Protein AF-A0A4U9DCD1-F1 (afdb_monomer_lite)

pLDDT: mean 84.57, std 16.89, range [38.5, 97.38]

Secondary structure (DSSP, 8-state):
---HHHHTTS----TTTTS-HHHHHHHHHHHHHHHTTTS--S--PPPP---SSS---EEEEEEEE-SSSEEEEEE-TTS-EEE-TT-TTS-TTHHHHHHHHHHHHHHTT----TTS-SS---EEEEE--PPPPP----------

InterPro domains:
  IPR029063 S-adenosyl-L-methionine-dependent methyltransferase superfamily [G3DSA:3.40.50.150] (14-55)
  IPR029063 S-adenosyl-L-methionine-dependent methyltransferase superfamily [SSF53335] (3-107)

Structure (mmCIF, N/CA/C/O backbone):
data_AF-A0A4U9DCD1-F1
#
_entry.id   AF-A0A4U9DCD1-F1
#
loop_
_atom_site.group_PDB
_atom_site.id
_atom_site.type_symbol
_atom_site.label_atom_id
_atom_site.label_alt_id
_atom_site.label_comp_id
_atom_site.label_asym_id
_atom_site.label_entity_id
_atom_site.label_seq_id
_atom_site.pdbx_PDB_ins_code
_atom_site.Cartn_x
_atom_site.Cartn_y
_atom_site.Cartn_z
_atom_site.occupancy
_atom_site.B_iso_or_equiv
_atom_site.auth_seq_id
_atom_site.auth_comp_id
_atom_site.auth_asym_id
_atom_site.auth_atom_id
_atom_site.pdbx_PDB_model_num
ATOM 1 N N . MET A 1 1 ? -2.764 -11.064 6.453 1.00 88.44 1 MET A N 1
ATOM 2 C CA . MET A 1 1 ? -2.512 -10.930 4.990 1.00 88.44 1 MET A CA 1
ATOM 3 C C . MET A 1 1 ? -1.011 -11.015 4.690 1.00 88.44 1 MET A C 1
ATOM 5 O O . MET A 1 1 ? -0.236 -10.521 5.491 1.00 88.44 1 MET A O 1
ATOM 9 N N . HIS A 1 2 ? -0.595 -11.632 3.572 1.00 91.31 2 HIS A N 1
ATOM 10 C CA . HIS A 1 2 ? 0.819 -11.754 3.157 1.00 91.31 2 HIS A CA 1
ATOM 11 C C . HIS A 1 2 ? 1.203 -10.683 2.118 1.00 91.31 2 HIS A C 1
ATOM 13 O O . HIS A 1 2 ? 0.454 -10.461 1.163 1.00 91.31 2 HIS A O 1
ATOM 19 N N . CYS A 1 3 ? 2.378 -10.056 2.258 1.00 96.50 3 CYS A N 1
ATOM 20 C CA . CYS A 1 3 ? 2.882 -9.030 1.339 1.00 96.50 3 CYS A CA 1
ATOM 21 C C . CYS A 1 3 ? 4.396 -9.175 1.121 1.00 96.50 3 CYS A C 1
ATOM 23 O O . CYS A 1 3 ? 5.191 -8.722 1.941 1.00 96.50 3 CYS A O 1
ATOM 25 N N . ALA A 1 4 ? 4.797 -9.677 -0.050 1.00 96.19 4 ALA A N 1
ATOM 26 C CA . ALA A 1 4 ? 6.204 -9.944 -0.361 1.00 96.19 4 ALA A CA 1
ATOM 27 C C . ALA A 1 4 ? 7.120 -8.705 -0.252 1.00 96.19 4 ALA A C 1
ATOM 29 O O . ALA A 1 4 ? 8.277 -8.818 0.145 1.00 96.19 4 ALA A O 1
ATOM 30 N N . LEU A 1 5 ? 6.617 -7.504 -0.574 1.00 96.12 5 LEU A N 1
ATOM 31 C CA . LEU A 1 5 ? 7.393 -6.261 -0.441 1.00 96.12 5 LEU A CA 1
ATOM 32 C C . LEU A 1 5 ? 7.633 -5.871 1.020 1.00 96.12 5 LEU A C 1
A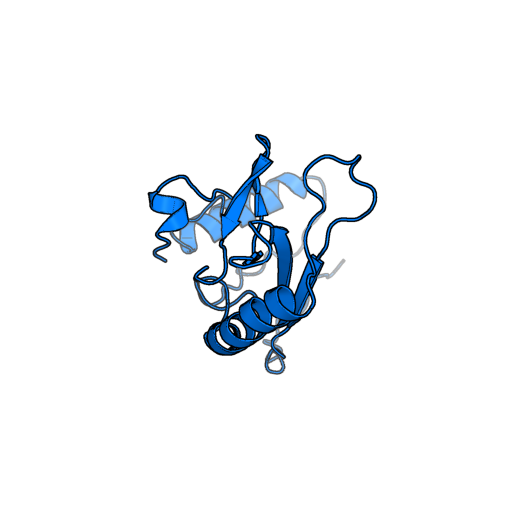TOM 34 O O . LEU A 1 5 ? 8.664 -5.278 1.336 1.00 96.12 5 LEU A O 1
ATOM 38 N N . TYR A 1 6 ? 6.681 -6.177 1.902 1.00 96.94 6 TYR A N 1
ATOM 39 C CA . TYR A 1 6 ? 6.849 -5.963 3.332 1.00 96.94 6 TYR A CA 1
ATOM 40 C C . TYR A 1 6 ? 7.836 -6.987 3.900 1.00 96.94 6 TYR A C 1
ATOM 42 O O . TYR A 1 6 ? 8.776 -6.604 4.594 1.00 96.94 6 TYR A O 1
ATOM 50 N N . ASP A 1 7 ? 7.702 -8.260 3.535 1.00 96.56 7 ASP A N 1
ATOM 51 C CA . ASP A 1 7 ? 8.604 -9.319 4.007 1.00 96.56 7 ASP A CA 1
ATOM 52 C C . ASP A 1 7 ? 10.054 -9.058 3.568 1.00 96.56 7 ASP A C 1
ATOM 54 O O . ASP A 1 7 ? 10.989 -9.212 4.349 1.00 96.56 7 ASP A O 1
ATOM 58 N N . ALA A 1 8 ? 10.243 -8.532 2.353 1.00 95.69 8 ALA A N 1
ATOM 59 C CA . ALA A 1 8 ? 11.546 -8.117 1.833 1.00 95.69 8 ALA A CA 1
ATOM 60 C C . ALA A 1 8 ? 12.070 -6.778 2.399 1.00 95.69 8 ALA A C 1
ATOM 62 O O . ALA A 1 8 ? 13.142 -6.326 2.006 1.00 95.69 8 ALA A O 1
ATOM 63 N N . GLY A 1 9 ? 11.314 -6.086 3.257 1.00 94.00 9 GLY A N 1
ATOM 64 C CA . GLY A 1 9 ? 11.691 -4.778 3.811 1.00 94.00 9 GLY A CA 1
ATOM 65 C C . GLY A 1 9 ? 11.697 -3.615 2.818 1.00 94.00 9 GLY A C 1
ATOM 66 O O . GLY A 1 9 ? 12.138 -2.517 3.152 1.00 94.00 9 GLY A O 1
ATOM 67 N N . ARG A 1 10 ? 11.151 -3.833 1.622 1.00 94.06 10 ARG A N 1
ATOM 68 C CA . ARG A 1 10 ? 11.084 -2.869 0.520 1.00 94.06 10 ARG A CA 1
ATOM 69 C C . ARG A 1 10 ? 9.891 -1.922 0.622 1.00 94.06 10 ARG A C 1
ATOM 71 O O . ARG A 1 10 ? 9.883 -0.869 0.011 1.00 94.06 10 ARG A O 1
ATOM 78 N N . CYS A 1 11 ? 8.873 -2.241 1.418 1.00 94.94 11 CYS A N 1
ATOM 79 C CA . CYS A 1 11 ? 7.756 -1.332 1.668 1.00 94.94 11 CYS A CA 1
ATOM 80 C C . CYS A 1 11 ? 7.294 -1.404 3.124 1.00 94.94 11 CYS A C 1
ATOM 82 O O . CYS A 1 11 ? 6.996 -2.475 3.645 1.00 94.94 11 CYS A O 1
ATOM 84 N N . ARG A 1 12 ? 7.182 -0.240 3.776 1.00 93.69 12 ARG A N 1
ATOM 85 C CA . ARG A 1 12 ? 6.715 -0.099 5.170 1.00 93.69 12 ARG A CA 1
ATOM 86 C C . ARG A 1 12 ? 5.471 0.782 5.304 1.00 93.69 12 ARG A C 1
ATOM 88 O O . ARG A 1 12 ? 5.180 1.294 6.376 1.00 93.69 12 ARG A O 1
ATOM 95 N N . SER A 1 13 ? 4.709 0.961 4.222 1.00 93.56 13 SER A N 1
ATOM 96 C CA . SER A 1 13 ? 3.466 1.749 4.264 1.00 93.56 13 SER A CA 1
ATOM 97 C C . SER A 1 13 ? 2.362 1.110 5.117 1.00 93.56 13 SER A C 1
ATOM 99 O O . SER A 1 13 ? 1.467 1.818 5.567 1.00 93.56 13 SER A O 1
ATOM 101 N N . CYS A 1 14 ? 2.399 -0.210 5.325 1.00 94.88 14 CYS A N 1
ATOM 102 C CA . CYS A 1 14 ? 1.443 -0.931 6.167 1.00 94.88 14 CYS A CA 1
ATOM 103 C C . CYS A 1 14 ? 2.040 -1.136 7.563 1.00 94.88 14 CYS A C 1
ATOM 105 O O . CYS A 1 14 ? 2.681 -2.150 7.808 1.00 94.88 14 CYS A O 1
ATOM 107 N N . GLN A 1 15 ? 1.845 -0.169 8.462 1.00 93.94 15 GLN A N 1
ATOM 108 C CA . GLN A 1 15 ? 2.482 -0.164 9.785 1.00 93.94 15 GLN A CA 1
ATOM 109 C C . GLN A 1 15 ? 2.119 -1.381 10.651 1.00 93.94 15 GLN A C 1
ATOM 111 O O . GLN A 1 15 ? 2.944 -1.838 11.428 1.00 93.94 15 GLN A O 1
ATOM 116 N N . TRP A 1 16 ? 0.886 -1.881 10.548 1.00 95.25 16 TRP A N 1
ATOM 117 C CA . TRP A 1 16 ? 0.341 -2.910 11.446 1.00 95.25 16 TRP A CA 1
ATOM 118 C C . TRP A 1 16 ? 0.135 -4.259 10.754 1.00 95.25 16 TRP A C 1
ATOM 120 O O . TRP A 1 16 ? -0.698 -5.047 11.185 1.00 95.25 16 TRP A O 1
ATOM 130 N N . LEU A 1 17 ? 0.847 -4.523 9.652 1.00 95.44 17 LEU A N 1
ATOM 131 C CA . LEU A 1 17 ? 0.629 -5.735 8.855 1.00 95.44 17 LEU A CA 1
ATOM 132 C C . LEU A 1 17 ? 0.834 -7.029 9.663 1.00 95.44 17 LEU A C 1
ATOM 134 O O . LEU A 1 17 ? 0.149 -8.015 9.415 1.00 95.44 17 LEU A O 1
ATOM 138 N N . GLU A 1 18 ? 1.754 -7.001 10.626 1.00 94.88 18 GLU A N 1
ATOM 139 C CA . GLU A 1 18 ? 2.101 -8.135 11.493 1.00 94.88 18 GLU A CA 1
ATOM 140 C C . GLU A 1 18 ? 1.086 -8.377 12.619 1.00 94.88 18 GLU A C 1
ATOM 142 O O . GLU A 1 18 ? 1.089 -9.446 13.223 1.00 94.88 18 GLU A O 1
ATOM 147 N N . LEU A 1 19 ? 0.215 -7.405 12.909 1.00 95.25 19 LEU A N 1
ATOM 148 C CA . LEU A 1 19 ? -0.784 -7.531 13.965 1.00 95.25 19 LEU A CA 1
ATOM 149 C C . LEU A 1 19 ? -2.050 -8.202 13.419 1.00 95.25 19 LEU A C 1
ATOM 151 O O . LEU A 1 19 ? -2.574 -7.750 12.391 1.00 95.25 19 LEU A O 1
ATOM 155 N N . PRO A 1 20 ? -2.606 -9.208 14.118 1.00 93.25 20 PRO A N 1
ATOM 156 C CA . PRO A 1 20 ? -3.924 -9.738 13.799 1.00 93.25 20 PRO A CA 1
ATOM 157 C C . PRO A 1 20 ? -4.992 -8.628 13.804 1.00 93.25 20 PRO A C 1
ATOM 159 O O . PRO A 1 20 ? -4.901 -7.707 14.626 1.00 93.25 20 PRO A O 1
ATOM 162 N N . PRO A 1 21 ? -6.002 -8.666 12.913 1.00 92.25 21 PRO A N 1
ATOM 163 C CA . PRO A 1 21 ? -7.013 -7.613 12.823 1.00 92.25 21 PRO A CA 1
ATOM 164 C C . PRO A 1 21 ? -7.707 -7.295 14.152 1.00 92.25 21 PRO A C 1
ATOM 166 O O . PRO A 1 21 ? -7.977 -6.131 14.430 1.00 92.25 21 PRO A O 1
ATOM 169 N N . GLU A 1 22 ? -7.965 -8.296 14.989 1.00 93.75 22 GLU A N 1
ATOM 170 C CA . GLU A 1 22 ? -8.559 -8.129 16.314 1.00 93.75 22 GLU A CA 1
ATOM 171 C C . GLU A 1 22 ? -7.690 -7.268 17.238 1.00 93.75 22 GLU A C 1
ATOM 173 O O . GLU A 1 22 ? -8.207 -6.351 17.879 1.00 93.75 22 GLU A O 1
ATOM 178 N N . GLN A 1 23 ? -6.370 -7.477 17.229 1.00 96.25 23 GLN A N 1
ATOM 179 C CA . GLN A 1 23 ? -5.431 -6.672 18.006 1.00 96.25 23 GLN A CA 1
ATOM 180 C C . GLN A 1 23 ? -5.370 -5.246 17.458 1.00 96.25 23 GLN A C 1
ATOM 182 O O . GLN A 1 23 ? -5.439 -4.287 18.219 1.00 96.25 23 GLN A O 1
ATOM 187 N N . GLN A 1 24 ? -5.355 -5.087 16.129 1.00 96.44 24 GLN A N 1
ATOM 188 C CA . GLN A 1 24 ? -5.423 -3.761 15.511 1.00 96.44 24 GLN A CA 1
ATOM 189 C C . GLN A 1 24 ? -6.681 -2.989 15.944 1.00 96.44 24 GLN A C 1
ATOM 191 O O . GLN A 1 24 ? -6.643 -1.779 16.147 1.00 96.44 24 GLN A O 1
ATOM 196 N N . LEU A 1 25 ? -7.836 -3.647 16.038 1.00 96.25 25 LEU A N 1
ATOM 197 C CA . LEU A 1 25 ? -9.065 -2.976 16.466 1.00 96.25 25 LEU A CA 1
ATOM 198 C C . LEU A 1 25 ? -9.017 -2.629 17.955 1.00 96.25 25 LEU A C 1
ATOM 200 O O . LEU A 1 25 ? -9.391 -1.513 18.314 1.00 96.25 25 LEU A O 1
ATOM 204 N N . ALA A 1 26 ? -8.523 -3.543 18.793 1.00 96.38 26 ALA A N 1
ATOM 205 C CA . ALA A 1 26 ? -8.352 -3.309 20.221 1.00 96.38 26 ALA A CA 1
ATOM 206 C C . ALA A 1 26 ? -7.428 -2.109 20.492 1.00 96.38 26 ALA A C 1
ATOM 208 O O . ALA A 1 26 ? -7.819 -1.200 21.226 1.00 96.38 26 ALA A O 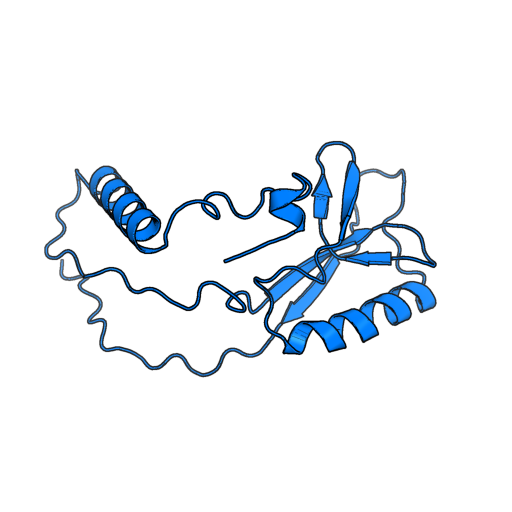1
ATOM 209 N N . ASP A 1 27 ? -6.272 -2.051 19.828 1.00 97.38 27 ASP A N 1
ATOM 210 C CA . ASP A 1 27 ? -5.295 -0.968 19.983 1.00 97.38 27 ASP A CA 1
ATOM 211 C C . ASP A 1 27 ? -5.868 0.374 19.509 1.00 97.38 27 ASP A C 1
ATOM 213 O O . ASP A 1 27 ? -5.822 1.361 20.239 1.00 97.38 27 ASP A O 1
ATOM 217 N N . LYS A 1 28 ? -6.531 0.410 18.340 1.00 96.50 28 LYS A N 1
ATOM 218 C CA . LYS A 1 28 ? -7.223 1.625 17.855 1.00 96.50 28 LYS A CA 1
ATOM 219 C C . LYS A 1 28 ? -8.287 2.117 18.829 1.00 96.50 28 LYS A C 1
ATOM 221 O O . LYS A 1 28 ? -8.465 3.325 18.972 1.00 96.50 28 LYS A O 1
ATOM 226 N N . MET A 1 29 ? -9.025 1.207 19.462 1.00 97.00 29 MET A N 1
ATOM 227 C CA . MET A 1 29 ? -10.051 1.574 20.437 1.00 97.00 29 MET A CA 1
ATOM 228 C C . MET A 1 29 ? -9.449 2.072 21.748 1.00 97.00 29 MET A C 1
ATOM 230 O O . MET A 1 29 ? -9.982 3.019 22.327 1.00 97.00 29 MET A O 1
ATOM 234 N N . ALA A 1 30 ? -8.354 1.469 22.212 1.00 96.62 30 ALA A N 1
ATOM 235 C CA . ALA A 1 30 ? -7.616 1.949 23.375 1.00 96.62 30 ALA A CA 1
ATOM 236 C C . ALA A 1 30 ? -7.060 3.362 23.127 1.00 96.62 30 ALA A C 1
ATOM 238 O O . ALA A 1 30 ? -7.302 4.264 23.933 1.00 96.62 30 ALA A O 1
ATOM 239 N N . ASP A 1 31 ? -6.427 3.580 21.972 1.00 97.00 31 ASP A N 1
ATOM 240 C CA . ASP A 1 31 ? -5.916 4.886 21.548 1.00 97.00 31 ASP A CA 1
ATOM 241 C C . ASP A 1 31 ? -7.039 5.927 21.456 1.00 97.00 31 ASP A C 1
ATOM 243 O O . ASP A 1 31 ? -6.915 7.034 21.980 1.00 97.00 31 ASP A O 1
ATOM 247 N N . LEU A 1 32 ? -8.175 5.574 20.845 1.00 96.31 32 LEU A N 1
ATOM 248 C CA . LEU A 1 32 ? -9.328 6.467 20.728 1.00 96.31 32 LEU A CA 1
ATOM 249 C C . LEU A 1 32 ? -9.899 6.864 22.097 1.00 96.31 32 LEU A C 1
ATOM 251 O O . LEU A 1 32 ? -10.227 8.032 22.306 1.00 96.31 32 LEU A O 1
ATOM 255 N N . ARG A 1 33 ? -10.006 5.914 23.036 1.00 95.69 33 ARG A N 1
ATOM 256 C CA . ARG A 1 33 ? -10.452 6.188 24.412 1.00 95.69 33 ARG A CA 1
ATOM 257 C C . ARG A 1 33 ? -9.496 7.131 25.134 1.00 95.69 33 ARG A C 1
ATOM 259 O O . ARG A 1 33 ? -9.960 8.036 25.818 1.00 95.69 33 ARG A O 1
ATOM 266 N N . SER A 1 34 ? -8.190 6.948 24.945 1.00 96.94 34 SER A N 1
ATOM 267 C CA . SER A 1 34 ? -7.163 7.835 25.500 1.00 96.94 34 SER A CA 1
ATOM 268 C C . SER A 1 34 ? -7.285 9.258 24.940 1.00 96.94 34 SER A C 1
ATOM 270 O O . SER A 1 34 ? -7.372 10.222 25.697 1.00 96.94 34 SER A O 1
ATOM 272 N N . LEU A 1 35 ? -7.406 9.396 23.614 1.00 97.19 35 LEU A N 1
ATOM 273 C CA . LEU A 1 35 ? -7.554 10.692 22.938 1.00 97.19 35 LEU A CA 1
ATOM 274 C C . LEU A 1 35 ? -8.824 11.456 23.344 1.00 97.19 35 LEU A C 1
ATOM 276 O O . LEU A 1 35 ? -8.853 12.683 23.267 1.00 97.19 35 LEU A O 1
ATOM 280 N N . LEU A 1 36 ? -9.877 10.742 23.749 1.00 96.56 36 LEU A N 1
ATOM 281 C CA . LEU A 1 36 ? -11.164 11.318 24.139 1.00 96.56 36 LEU A CA 1
ATOM 282 C C . LEU A 1 36 ? -11.402 11.314 25.655 1.00 96.56 36 LEU A C 1
ATOM 284 O O . LEU A 1 36 ? -12.519 11.600 26.074 1.00 96.56 36 LEU A O 1
ATOM 288 N N . ALA A 1 37 ? -10.387 11.043 26.480 1.00 94.31 37 ALA A N 1
ATOM 289 C CA . ALA A 1 37 ? -10.545 10.910 27.933 1.00 94.31 37 ALA A CA 1
ATOM 290 C C . ALA A 1 37 ? -11.173 12.148 28.609 1.00 94.31 37 ALA A C 1
ATOM 292 O O . ALA A 1 37 ? -11.906 12.017 29.585 1.00 94.31 37 ALA A O 1
ATOM 293 N N . GLU A 1 38 ? -10.933 13.346 28.068 1.00 95.38 38 GLU A N 1
ATOM 294 C CA . GLU A 1 38 ? -11.478 14.614 28.583 1.00 95.38 38 GLU A CA 1
ATOM 295 C C . GLU A 1 38 ? -12.835 15.006 27.970 1.00 95.38 38 GLU A C 1
ATOM 297 O O . GLU A 1 38 ? -13.343 16.104 28.207 1.00 95.38 38 GLU A O 1
ATOM 302 N N . ARG A 1 39 ? -13.426 14.150 27.130 1.00 94.50 39 ARG A N 1
ATOM 303 C CA . ARG A 1 39 ? -14.700 14.414 26.455 1.00 94.50 39 ARG A CA 1
ATOM 304 C C . ARG A 1 39 ? -15.736 13.378 26.888 1.00 94.50 39 ARG A C 1
ATOM 306 O O . ARG A 1 39 ? -15.447 12.184 26.855 1.00 94.50 39 ARG A O 1
ATOM 313 N N . PRO A 1 40 ? -16.958 13.792 27.265 1.00 90.44 40 PRO A N 1
ATOM 314 C CA . PRO A 1 40 ? -18.008 12.834 27.572 1.00 90.44 40 PRO A CA 1
ATOM 315 C C . PRO A 1 40 ? -18.394 12.078 26.295 1.00 90.44 40 PRO A C 1
ATOM 317 O O . PRO A 1 40 ? -18.822 12.678 25.310 1.00 90.44 40 PRO A O 1
ATOM 320 N N . VAL A 1 41 ? -18.234 10.755 26.316 1.00 92.62 41 VAL A N 1
ATOM 321 C CA . VAL A 1 41 ? -18.693 9.847 25.258 1.00 92.62 41 VAL A CA 1
ATOM 322 C C . VAL A 1 41 ? -19.797 8.980 25.845 1.00 92.62 41 VAL A C 1
ATOM 324 O O . VAL A 1 41 ? -19.535 8.133 26.696 1.00 92.62 41 VAL A O 1
ATOM 327 N N . ALA A 1 42 ? -21.036 9.198 25.400 1.00 91.81 42 ALA A N 1
ATOM 328 C CA . ALA A 1 42 ? -22.206 8.507 25.939 1.00 91.81 42 ALA A CA 1
ATOM 329 C C . ALA A 1 42 ? -22.197 6.998 25.645 1.00 91.81 42 ALA A C 1
ATOM 331 O O . ALA A 1 42 ? -22.675 6.195 26.444 1.00 91.81 42 ALA A O 1
ATOM 332 N N . THR A 1 43 ? -21.681 6.585 24.485 1.00 93.19 43 THR A N 1
ATOM 333 C CA . THR A 1 43 ? -21.662 5.174 24.083 1.00 93.19 43 THR A CA 1
ATOM 334 C C . THR A 1 43 ? -20.463 4.876 23.197 1.00 93.19 43 THR A C 1
ATOM 336 O O . THR A 1 43 ? -20.202 5.576 22.221 1.00 93.19 43 THR A O 1
ATOM 339 N N . TRP A 1 44 ? -19.764 3.790 23.517 1.00 93.19 44 TRP A N 1
ATOM 340 C CA . TRP A 1 44 ? -18.726 3.212 22.672 1.00 93.19 44 TRP A CA 1
ATOM 341 C C . TRP A 1 44 ? -19.334 2.079 21.847 1.00 93.19 44 TRP A C 1
ATOM 343 O O . TRP A 1 44 ? -19.772 1.079 22.409 1.00 93.19 44 TRP A O 1
ATOM 353 N N . CYS A 1 45 ? -19.385 2.240 20.526 1.00 93.31 45 CYS A N 1
ATOM 354 C CA . CYS A 1 45 ? -19.843 1.187 19.620 1.00 93.31 45 CYS A CA 1
ATOM 355 C C . CYS A 1 45 ? -18.735 0.166 19.336 1.00 93.31 45 CYS A C 1
ATOM 357 O O . CYS A 1 45 ? -17.547 0.491 19.406 1.00 93.31 45 CYS A O 1
ATOM 359 N N . GLU A 1 46 ? -19.138 -1.040 18.937 1.00 91.44 46 GLU A N 1
ATOM 360 C CA . GLU A 1 46 ? -18.206 -2.065 18.471 1.00 91.44 46 GLU A CA 1
ATOM 361 C C . GLU A 1 46 ? -17.485 -1.635 17.178 1.00 91.44 46 GLU A C 1
ATOM 363 O O . GLU A 1 46 ? -18.118 -1.071 16.273 1.00 91.44 46 GLU A O 1
ATOM 368 N N . PRO A 1 47 ? -16.171 -1.899 17.049 1.00 93.12 47 PRO A N 1
ATOM 369 C CA . PRO A 1 47 ? -15.423 -1.576 15.843 1.00 93.12 47 PRO A CA 1
ATOM 370 C C . PRO A 1 47 ? -15.931 -2.348 14.626 1.00 93.12 47 PRO A C 1
ATOM 372 O O . PRO A 1 47 ? -16.126 -3.561 14.662 1.00 93.12 47 PRO A O 1
ATOM 375 N N . VAL A 1 48 ? -16.064 -1.652 13.498 1.00 90.94 48 VAL A N 1
ATOM 376 C CA . VAL A 1 48 ? -16.413 -2.278 12.219 1.00 90.94 48 VAL A CA 1
ATOM 377 C C . VAL A 1 48 ? -15.141 -2.586 11.438 1.00 90.94 48 VAL A C 1
ATOM 379 O O . VAL A 1 48 ? -14.350 -1.686 11.143 1.00 90.94 48 VAL A O 1
ATOM 382 N N . SER A 1 49 ? -14.967 -3.847 11.052 1.00 90.75 49 SER A N 1
ATOM 383 C CA . SER A 1 49 ? -13.850 -4.310 10.229 1.00 90.75 49 SER A CA 1
ATOM 384 C C . SER A 1 49 ? -14.273 -4.594 8.785 1.00 90.75 49 SER A C 1
ATOM 386 O O . SER A 1 49 ? -15.454 -4.661 8.441 1.00 90.75 49 SER A O 1
ATOM 388 N N . GLY A 1 50 ? -13.283 -4.695 7.902 1.00 90.19 50 GLY A N 1
ATOM 389 C CA . GLY A 1 50 ? -13.464 -5.036 6.495 1.00 90.19 50 GLY A CA 1
ATOM 390 C C . GLY A 1 50 ? -12.466 -6.111 6.065 1.00 90.19 50 GLY A C 1
ATOM 391 O O . GLY A 1 50 ? -11.722 -6.619 6.902 1.00 90.19 50 GLY A O 1
ATOM 392 N N . PRO A 1 51 ? -12.421 -6.452 4.767 1.00 92.06 51 PRO A N 1
ATOM 393 C CA . PRO A 1 51 ? -11.452 -7.420 4.267 1.00 92.06 51 PRO A CA 1
ATOM 394 C C . PRO A 1 51 ? -10.019 -6.924 4.489 1.00 92.06 51 PRO A C 1
ATOM 396 O O . PRO A 1 51 ? -9.745 -5.730 4.370 1.00 92.06 51 PRO A O 1
ATOM 399 N N . GLU A 1 52 ? -9.093 -7.847 4.742 1.00 92.56 52 GLU A N 1
ATOM 400 C CA . GLU A 1 52 ? -7.670 -7.531 4.941 1.00 92.56 52 GLU A CA 1
ATOM 401 C C . GLU A 1 52 ? -6.925 -7.163 3.646 1.00 92.56 52 GLU A C 1
ATOM 403 O O . GLU A 1 52 ? -5.823 -6.623 3.693 1.00 92.56 52 GLU A O 1
ATOM 408 N N . ALA A 1 53 ? -7.509 -7.454 2.482 1.00 93.94 53 ALA A N 1
ATOM 409 C CA . ALA A 1 53 ? -6.916 -7.241 1.164 1.00 93.94 53 ALA A CA 1
ATOM 410 C C . ALA A 1 53 ? -7.923 -6.597 0.201 1.00 93.94 53 ALA A C 1
ATOM 412 O O . ALA A 1 53 ? -9.131 -6.593 0.444 1.00 93.94 53 ALA A O 1
ATOM 413 N N . GLY A 1 54 ? -7.427 -6.022 -0.897 1.00 94.69 54 GLY A N 1
ATOM 414 C CA . GLY A 1 54 ? -8.260 -5.469 -1.971 1.00 94.69 54 GLY A CA 1
ATOM 415 C C . GLY A 1 54 ? -9.134 -4.265 -1.589 1.00 94.69 54 GLY A C 1
ATOM 416 O O . GLY A 1 54 ? -9.983 -3.843 -2.375 1.00 94.69 54 GLY A O 1
ATOM 417 N N . PHE A 1 55 ? -8.967 -3.697 -0.390 1.00 93.88 55 PHE A N 1
ATOM 418 C CA . PHE A 1 55 ? -9.834 -2.630 0.114 1.00 93.88 55 PHE A CA 1
ATOM 419 C C . PHE A 1 55 ? -9.448 -1.227 -0.380 1.00 93.88 55 PHE A C 1
ATOM 421 O O . PHE A 1 55 ? -10.248 -0.290 -0.252 1.00 93.88 55 PHE A O 1
ATOM 428 N N . ARG A 1 56 ? -8.242 -1.053 -0.942 1.00 94.12 56 ARG A N 1
ATOM 429 C CA . ARG A 1 56 ? -7.748 0.235 -1.438 1.00 94.12 56 ARG A CA 1
ATOM 430 C C . ARG A 1 56 ? -8.240 0.468 -2.858 1.00 94.12 56 ARG A C 1
ATOM 432 O O . ARG A 1 56 ? -7.655 0.030 -3.840 1.00 94.12 56 ARG A O 1
ATOM 439 N N . ASN A 1 57 ? -9.310 1.241 -2.965 1.00 93.06 57 ASN A N 1
ATOM 440 C CA . ASN A 1 57 ? -9.969 1.519 -4.236 1.00 93.06 57 ASN A CA 1
ATOM 441 C C . ASN A 1 57 ? -9.332 2.658 -5.051 1.00 93.06 57 ASN A C 1
ATOM 443 O O . ASN A 1 57 ? -9.825 2.962 -6.131 1.00 93.06 57 ASN A O 1
ATOM 447 N N . LYS A 1 58 ? -8.271 3.306 -4.557 1.00 93.44 58 LYS A N 1
ATOM 448 C CA . LYS A 1 58 ? -7.513 4.327 -5.291 1.00 93.44 58 LYS A CA 1
ATOM 449 C C . LYS A 1 58 ? -6.011 4.079 -5.166 1.00 93.44 58 LYS A C 1
ATOM 451 O O . LYS A 1 58 ? -5.467 4.089 -4.057 1.00 93.44 58 LYS A O 1
ATOM 456 N N . ALA A 1 59 ? -5.339 3.925 -6.302 1.00 94.00 59 ALA A N 1
ATOM 457 C CA . ALA A 1 59 ? -3.887 4.023 -6.407 1.00 94.00 59 ALA A CA 1
ATOM 458 C C . ALA A 1 59 ? -3.554 5.452 -6.808 1.00 94.00 59 ALA A C 1
ATOM 460 O O . ALA A 1 59 ? -4.086 5.948 -7.794 1.00 94.00 59 ALA A O 1
ATOM 461 N N . LYS A 1 60 ? -2.683 6.099 -6.039 1.00 92.12 60 LYS A N 1
ATOM 462 C CA . LYS A 1 60 ? -1.984 7.317 -6.441 1.00 92.12 60 LYS A CA 1
ATOM 463 C C . LYS A 1 60 ? -0.503 6.991 -6.326 1.00 92.12 60 LYS A C 1
ATOM 465 O O . LYS A 1 60 ? -0.058 6.660 -5.229 1.00 92.12 60 LYS A O 1
ATOM 470 N N . MET A 1 61 ? 0.205 7.013 -7.445 1.00 92.44 61 MET A N 1
ATOM 471 C CA . MET A 1 61 ? 1.576 6.520 -7.550 1.00 92.44 61 MET A CA 1
ATOM 472 C C . MET A 1 61 ? 2.449 7.523 -8.285 1.00 9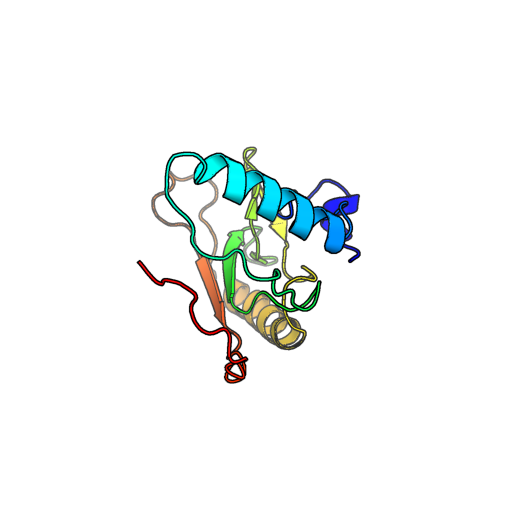2.44 61 MET A C 1
ATOM 474 O O . MET A 1 61 ? 1.983 8.197 -9.204 1.00 92.44 61 MET A O 1
ATOM 478 N N . VAL A 1 62 ? 3.714 7.590 -7.887 1.00 91.00 62 VAL A N 1
ATOM 479 C CA . VAL A 1 62 ? 4.752 8.292 -8.638 1.00 91.00 62 VAL A CA 1
ATOM 480 C C . VAL A 1 62 ? 5.185 7.398 -9.796 1.00 91.00 62 VAL A C 1
ATOM 482 O O . VAL A 1 62 ? 5.381 6.195 -9.611 1.00 91.00 62 VAL A O 1
ATOM 485 N N . VAL A 1 63 ? 5.330 7.988 -10.981 1.00 91.38 63 VAL A N 1
ATOM 486 C CA . VAL A 1 63 ? 5.982 7.347 -12.125 1.00 91.38 63 VAL A CA 1
ATOM 487 C C . VAL A 1 63 ? 7.484 7.532 -11.970 1.00 91.38 63 VAL A C 1
ATOM 489 O O . VAL A 1 63 ? 7.956 8.654 -11.821 1.00 91.38 63 VAL A O 1
ATOM 492 N N . SER A 1 64 ? 8.236 6.441 -11.980 1.00 89.62 64 SER A N 1
ATOM 493 C CA . SER A 1 64 ? 9.693 6.428 -11.811 1.00 89.62 64 SER A CA 1
ATOM 494 C C . SER A 1 64 ? 10.316 5.340 -12.693 1.00 89.62 64 SER A C 1
ATOM 496 O O . SER A 1 64 ? 9.631 4.798 -13.557 1.00 89.62 64 SER A O 1
ATOM 498 N N . GLY A 1 65 ? 11.598 5.018 -12.512 1.00 87.31 65 GLY A N 1
ATOM 499 C CA . GLY A 1 65 ? 12.308 4.084 -13.391 1.00 87.31 65 GLY A CA 1
ATOM 500 C C . GLY A 1 65 ? 12.748 4.733 -14.705 1.00 87.31 65 GLY A C 1
ATOM 501 O O . GLY A 1 65 ? 12.869 5.955 -14.796 1.00 87.31 65 GLY A O 1
ATOM 502 N N . SER A 1 66 ? 13.028 3.911 -15.715 1.00 85.94 66 SER A N 1
ATOM 503 C CA . SER A 1 66 ? 13.424 4.393 -17.043 1.00 85.94 66 SER A CA 1
ATOM 504 C C . SER A 1 66 ? 12.212 4.567 -17.958 1.00 85.94 66 SER A C 1
ATOM 506 O O . SER A 1 66 ? 11.139 4.030 -17.689 1.00 85.94 66 SER A O 1
ATOM 508 N N . VAL A 1 67 ? 12.397 5.279 -19.075 1.00 80.94 67 VAL A N 1
ATOM 509 C CA . VAL A 1 67 ? 11.357 5.452 -20.106 1.00 80.94 67 VAL A CA 1
ATOM 510 C C . VAL A 1 67 ? 10.820 4.099 -20.585 1.00 80.94 67 VAL A C 1
ATOM 512 O O . VAL A 1 67 ? 9.612 3.911 -20.656 1.00 80.94 67 VAL A O 1
ATOM 515 N N . GLU A 1 68 ? 11.707 3.133 -20.830 1.00 84.69 68 GLU A N 1
ATOM 516 C CA . GLU A 1 68 ? 11.336 1.802 -21.332 1.00 84.69 68 GLU A CA 1
ATOM 517 C C . GLU A 1 68 ? 10.792 0.860 -20.249 1.00 84.69 68 GLU A C 1
ATOM 519 O O . GLU A 1 68 ? 10.146 -0.146 -20.546 1.00 84.69 68 GLU A O 1
ATOM 524 N N . ARG A 1 69 ? 11.073 1.148 -18.974 1.00 88.19 69 ARG A N 1
ATOM 525 C CA . ARG A 1 69 ? 10.651 0.333 -17.828 1.00 88.19 69 ARG A CA 1
ATOM 526 C C . ARG A 1 69 ? 10.138 1.232 -16.701 1.00 88.19 69 ARG A C 1
ATOM 528 O O . ARG A 1 69 ? 10.815 1.365 -15.676 1.00 88.19 69 ARG A O 1
ATOM 535 N N . PRO A 1 70 ? 8.955 1.851 -16.878 1.00 91.38 70 PRO A N 1
ATOM 536 C CA . PRO A 1 70 ? 8.382 2.706 -15.856 1.00 91.38 70 PRO A CA 1
ATOM 537 C C . PRO A 1 70 ? 7.917 1.875 -14.661 1.00 91.38 70 PRO A C 1
ATOM 539 O O . PRO A 1 70 ? 7.232 0.858 -14.807 1.00 91.38 70 PRO A O 1
ATOM 542 N N . LEU A 1 71 ? 8.251 2.354 -13.469 1.00 93.19 71 LEU A N 1
ATOM 543 C CA . LEU A 1 71 ? 7.793 1.819 -12.195 1.00 93.19 71 LEU A CA 1
ATOM 544 C C . LEU A 1 71 ? 6.669 2.702 -11.660 1.00 93.19 71 LEU A C 1
ATOM 546 O O . LEU A 1 71 ? 6.768 3.934 -11.687 1.00 93.19 71 LEU A O 1
ATOM 550 N N . LEU A 1 72 ? 5.600 2.070 -11.170 1.00 94.38 72 LEU A N 1
ATOM 551 C CA . LEU A 1 72 ? 4.449 2.757 -10.590 1.00 94.38 72 LEU A CA 1
ATOM 552 C C . LEU A 1 72 ? 4.394 2.448 -9.100 1.00 94.38 72 LEU A C 1
ATOM 554 O O . LEU A 1 72 ? 4.021 1.351 -8.689 1.00 94.38 72 LEU A O 1
ATOM 558 N N . GLY A 1 73 ? 4.744 3.426 -8.274 1.00 93.88 73 GLY A N 1
ATOM 559 C CA . GLY A 1 73 ? 4.699 3.211 -6.839 1.00 93.88 73 GLY A CA 1
ATOM 560 C C . GLY A 1 73 ? 5.176 4.401 -6.037 1.00 93.88 73 GLY A C 1
ATOM 561 O O . GLY A 1 73 ? 4.588 5.484 -6.112 1.00 93.88 73 GLY A O 1
ATOM 562 N N . MET A 1 74 ? 6.196 4.174 -5.218 1.00 91.81 74 MET A N 1
ATOM 563 C CA . MET A 1 74 ? 6.737 5.168 -4.297 1.00 91.81 74 MET A CA 1
ATOM 564 C C . MET A 1 74 ? 8.224 5.397 -4.537 1.00 91.81 74 MET A C 1
ATOM 566 O O . MET A 1 74 ? 8.913 4.561 -5.111 1.00 91.81 74 MET A O 1
ATOM 570 N N . LEU A 1 75 ? 8.705 6.545 -4.067 1.00 89.69 75 LEU A N 1
ATOM 571 C CA . LEU A 1 75 ? 10.128 6.813 -3.927 1.00 89.69 75 LEU A CA 1
ATOM 572 C C . LEU A 1 75 ? 10.481 6.693 -2.450 1.00 89.69 75 LEU A C 1
ATOM 574 O O . LEU A 1 75 ? 9.835 7.315 -1.598 1.00 89.69 75 LEU A O 1
ATOM 578 N N . HIS A 1 76 ? 11.500 5.900 -2.157 1.00 87.69 76 HIS A N 1
ATOM 579 C CA . HIS A 1 76 ? 12.139 5.886 -0.855 1.00 87.69 76 HIS A CA 1
ATOM 580 C C . HIS A 1 76 ? 12.835 7.228 -0.585 1.00 87.69 76 HIS A C 1
ATOM 582 O O . HIS A 1 76 ? 13.042 8.050 -1.481 1.00 87.69 76 HIS A O 1
ATOM 588 N N . ARG A 1 77 ? 13.180 7.480 0.684 1.00 84.69 77 ARG A N 1
ATOM 589 C CA . ARG A 1 77 ? 13.847 8.730 1.094 1.00 84.69 77 ARG A CA 1
ATOM 590 C C . ARG A 1 77 ? 15.233 8.900 0.467 1.00 84.69 77 ARG A C 1
ATOM 592 O O . ARG A 1 77 ? 15.669 10.028 0.285 1.00 84.69 77 ARG A O 1
ATOM 599 N N . ASP A 1 78 ? 15.888 7.792 0.144 1.00 84.06 78 ASP A N 1
ATOM 600 C CA . ASP A 1 78 ? 17.171 7.721 -0.562 1.00 84.06 78 ASP A CA 1
ATOM 601 C C . ASP A 1 78 ? 17.031 7.900 -2.089 1.00 84.06 78 ASP A C 1
ATOM 603 O O . ASP A 1 78 ? 18.030 7.921 -2.800 1.00 84.06 78 ASP A O 1
ATOM 607 N N . GLY A 1 79 ? 15.803 8.053 -2.599 1.00 83.25 79 GLY A N 1
ATOM 608 C CA . GLY A 1 79 ? 15.511 8.220 -4.021 1.00 83.25 79 GLY A CA 1
ATOM 609 C C . GLY A 1 79 ? 15.308 6.914 -4.789 1.00 83.25 79 GLY A C 1
ATOM 610 O O . GLY A 1 79 ? 14.956 6.974 -5.967 1.00 83.25 79 GLY A O 1
ATOM 611 N N . ASN A 1 80 ? 15.458 5.750 -4.150 1.00 88.00 80 ASN A N 1
ATOM 612 C CA . ASN A 1 80 ? 15.223 4.473 -4.816 1.00 88.00 80 ASN A CA 1
ATOM 613 C C . ASN A 1 80 ? 13.722 4.279 -5.103 1.00 88.00 80 ASN A C 1
ATOM 615 O O . ASN A 1 80 ? 12.892 4.490 -4.212 1.00 88.00 80 ASN A O 1
ATOM 619 N N . PRO A 1 81 ? 13.334 3.916 -6.337 1.00 91.69 81 PRO A N 1
ATOM 620 C CA . PRO A 1 81 ? 11.943 3.648 -6.663 1.00 91.69 81 PRO A CA 1
ATOM 621 C C . PRO A 1 81 ? 11.526 2.239 -6.249 1.00 91.69 81 PRO A C 1
ATOM 623 O O . PRO A 1 81 ? 12.302 1.294 -6.360 1.00 91.69 81 PRO A O 1
ATOM 626 N N . GLU A 1 82 ? 10.266 2.099 -5.848 1.00 94.62 82 GLU A N 1
ATOM 627 C CA . GLU A 1 82 ? 9.653 0.808 -5.552 1.00 94.62 82 GLU A CA 1
ATOM 628 C C . GLU A 1 82 ? 8.347 0.646 -6.327 1.00 94.62 82 GLU A C 1
ATOM 630 O O . GLU A 1 82 ? 7.507 1.553 -6.352 1.00 94.62 82 GLU A O 1
ATOM 635 N N . ASP A 1 83 ? 8.187 -0.512 -6.964 1.00 95.38 83 ASP A N 1
ATOM 636 C CA . ASP A 1 83 ? 7.018 -0.828 -7.776 1.00 95.38 83 ASP A CA 1
ATOM 637 C C . ASP A 1 83 ? 5.934 -1.440 -6.892 1.00 95.38 83 ASP A C 1
ATOM 639 O O . ASP A 1 83 ? 6.134 -2.457 -6.232 1.00 95.38 83 ASP A O 1
ATOM 643 N N . LEU A 1 84 ? 4.766 -0.805 -6.864 1.00 96.56 84 LEU A N 1
ATOM 644 C CA . LEU A 1 84 ? 3.663 -1.196 -5.994 1.00 96.56 84 LEU A CA 1
ATOM 645 C C . LEU A 1 84 ? 2.495 -1.808 -6.775 1.00 96.56 84 LEU A C 1
ATOM 647 O O . LEU A 1 84 ? 1.398 -1.918 -6.218 1.00 96.56 84 LEU A O 1
ATOM 651 N N . THR A 1 85 ? 2.678 -2.198 -8.044 1.00 95.94 85 THR A N 1
ATOM 652 C CA . THR A 1 85 ? 1.571 -2.750 -8.844 1.00 95.94 85 THR A CA 1
ATOM 653 C C . THR A 1 85 ? 1.042 -4.092 -8.350 1.00 95.94 85 THR A C 1
ATOM 655 O O . THR A 1 85 ? -0.130 -4.378 -8.581 1.00 95.94 85 THR A O 1
ATOM 658 N N . ASP A 1 86 ? 1.845 -4.844 -7.593 1.00 95.06 86 ASP A N 1
ATOM 659 C CA . ASP A 1 86 ? 1.450 -6.120 -6.973 1.00 95.06 86 ASP A CA 1
ATOM 660 C C . ASP A 1 86 ? 1.036 -5.967 -5.498 1.00 95.06 86 ASP A C 1
ATOM 662 O O . ASP A 1 86 ? 0.952 -6.940 -4.749 1.00 95.06 86 ASP A O 1
ATOM 666 N N . CYS A 1 87 ? 0.786 -4.735 -5.037 1.00 96.44 87 CYS A N 1
ATOM 667 C CA . CYS A 1 87 ? 0.371 -4.500 -3.658 1.00 96.44 87 CYS A CA 1
ATOM 668 C C . CYS A 1 87 ? -0.991 -5.176 -3.372 1.00 96.44 87 CYS A C 1
ATOM 670 O O . CYS A 1 87 ? -1.989 -4.817 -4.006 1.00 96.44 87 CYS A O 1
ATOM 672 N N . PRO A 1 88 ? -1.085 -6.063 -2.357 1.00 96.00 88 PRO A N 1
ATOM 673 C CA . PRO A 1 88 ? -2.296 -6.843 -2.058 1.00 96.00 88 PRO A CA 1
ATOM 674 C C . PRO A 1 88 ? -3.477 -5.989 -1.573 1.00 96.00 88 PRO A C 1
ATOM 676 O O . PRO A 1 88 ? -4.604 -6.466 -1.446 1.00 96.00 88 PRO A O 1
ATOM 679 N N . LEU A 1 89 ? -3.244 -4.703 -1.298 1.00 95.94 89 LEU A N 1
ATOM 680 C CA . LEU A 1 89 ? -4.302 -3.761 -0.954 1.00 95.94 89 LEU A CA 1
ATOM 681 C C . LEU A 1 89 ? -5.162 -3.370 -2.156 1.00 95.94 89 LEU A C 1
ATOM 683 O O . LEU A 1 89 ? -6.299 -2.937 -1.958 1.00 95.94 89 LEU A O 1
ATOM 687 N N . TYR A 1 90 ? -4.639 -3.486 -3.378 1.00 95.62 90 TYR A N 1
ATOM 688 C CA . TYR A 1 90 ? -5.388 -3.151 -4.579 1.00 95.62 90 TYR A CA 1
ATOM 689 C C . TYR A 1 90 ? -6.305 -4.304 -5.001 1.00 95.62 90 TYR A C 1
ATOM 691 O O . TYR A 1 90 ? -5.905 -5.466 -4.944 1.00 95.62 90 TYR A O 1
ATOM 699 N N . PRO A 1 91 ? -7.548 -4.014 -5.421 1.00 94.88 91 PRO A N 1
ATOM 700 C CA . PRO A 1 91 ? -8.448 -5.044 -5.922 1.00 94.88 91 PRO A CA 1
ATOM 701 C C . PRO A 1 91 ? -7.924 -5.630 -7.239 1.00 94.88 91 PRO A C 1
ATOM 703 O O . PRO A 1 91 ? -7.256 -4.939 -8.007 1.00 94.88 91 PRO A O 1
ATOM 706 N N . ALA A 1 92 ? -8.316 -6.867 -7.562 1.00 94.00 92 ALA A N 1
ATOM 707 C CA . ALA A 1 92 ? -7.878 -7.570 -8.776 1.00 94.00 92 ALA A CA 1
ATOM 708 C C . ALA A 1 92 ? -8.113 -6.779 -10.080 1.00 94.00 92 ALA A C 1
ATOM 710 O O . ALA A 1 92 ? -7.358 -6.917 -11.038 1.00 94.00 92 ALA A O 1
ATOM 711 N N . SER A 1 93 ? -9.111 -5.886 -10.110 1.00 94.00 93 SER A N 1
ATOM 712 C CA . SER A 1 93 ? -9.373 -5.014 -11.260 1.00 94.00 93 SER A CA 1
ATOM 713 C C . SER A 1 93 ? -8.244 -4.019 -11.566 1.00 94.00 93 SER A C 1
ATOM 715 O O . SER A 1 93 ? -8.266 -3.398 -12.622 1.00 94.00 93 SER A O 1
ATOM 717 N N . PHE A 1 94 ? -7.290 -3.804 -10.656 1.00 95.75 94 PHE A N 1
ATOM 718 C CA . PHE A 1 94 ? -6.155 -2.902 -10.877 1.00 95.75 94 PHE A CA 1
ATOM 719 C C . PHE A 1 94 ? -5.042 -3.535 -11.710 1.00 95.75 94 PHE A C 1
ATOM 721 O O . PHE A 1 94 ? -4.427 -2.824 -12.499 1.00 95.75 94 PHE A O 1
ATOM 728 N N . ALA A 1 95 ? -4.815 -4.846 -11.598 1.00 95.12 95 ALA A N 1
ATOM 729 C CA . ALA A 1 95 ? -3.791 -5.546 -12.373 1.00 95.12 95 ALA A CA 1
ATOM 730 C C . ALA A 1 95 ? -3.879 -5.265 -13.893 1.00 95.12 95 ALA A C 1
ATOM 732 O O . ALA A 1 95 ? -2.880 -4.817 -14.464 1.00 95.12 95 ALA A O 1
ATOM 733 N N . PRO A 1 96 ? -5.047 -5.399 -14.564 1.00 95.88 96 PRO A N 1
ATOM 734 C CA . PRO A 1 96 ? -5.152 -5.059 -15.986 1.00 95.88 96 PRO A CA 1
ATOM 735 C C . PRO A 1 96 ? -4.950 -3.562 -16.261 1.00 95.88 96 PRO A C 1
ATOM 737 O O . PRO A 1 96 ? -4.390 -3.195 -17.290 1.00 95.88 96 PRO A O 1
ATOM 740 N N . VAL A 1 97 ? -5.351 -2.680 -15.338 1.00 95.12 97 VAL A N 1
ATOM 741 C CA . VAL A 1 97 ? -5.136 -1.231 -15.477 1.00 95.12 97 VAL A CA 1
ATOM 742 C C . VAL A 1 97 ? -3.642 -0.906 -15.439 1.00 95.12 97 VAL A C 1
ATOM 744 O O . VAL A 1 97 ? -3.155 -0.164 -16.287 1.00 95.12 97 VAL A O 1
ATOM 747 N N . PHE A 1 98 ? -2.884 -1.500 -14.518 1.00 95.56 98 PHE A N 1
ATOM 748 C CA . PHE A 1 98 ? -1.434 -1.321 -14.440 1.00 95.56 98 PHE A CA 1
ATOM 749 C C . PHE A 1 98 ? -0.702 -1.886 -15.658 1.00 95.56 98 PHE A C 1
ATOM 751 O O . PHE A 1 98 ? 0.205 -1.230 -16.178 1.00 95.56 98 PHE A O 1
ATOM 758 N N . ALA A 1 99 ? -1.135 -3.049 -16.151 1.00 94.94 99 ALA A N 1
ATOM 759 C CA . ALA A 1 99 ? -0.601 -3.656 -17.366 1.00 94.94 99 ALA A CA 1
ATOM 760 C C . ALA A 1 99 ? -0.801 -2.770 -18.610 1.00 94.94 99 ALA A C 1
ATOM 762 O O . ALA A 1 99 ? 0.032 -2.794 -19.511 1.00 94.94 99 ALA A O 1
ATOM 763 N N . LEU A 1 100 ? -1.861 -1.952 -18.652 1.00 94.94 100 LEU A N 1
ATOM 764 C CA . LEU A 1 100 ? -2.095 -0.972 -19.719 1.00 94.94 100 LEU A CA 1
ATOM 765 C C . LEU A 1 100 ? -1.332 0.342 -19.502 1.00 94.94 100 LEU A C 1
ATOM 767 O O . LEU A 1 100 ? -0.816 0.927 -20.458 1.00 94.94 100 LEU A O 1
ATOM 771 N N . LEU A 1 101 ? -1.245 0.807 -18.253 1.00 92.81 101 LEU A N 1
ATOM 772 C CA . LEU A 1 101 ? -0.607 2.076 -17.910 1.00 92.81 101 LEU A CA 1
ATOM 773 C C . LEU A 1 101 ? 0.904 2.052 -18.142 1.00 92.81 101 LEU A C 1
ATOM 775 O O . LEU A 1 101 ? 1.417 3.007 -18.719 1.00 92.81 101 LEU A O 1
ATOM 779 N N . LYS A 1 102 ? 1.620 0.987 -17.747 1.00 92.75 102 LYS A N 1
ATOM 780 C CA . LYS A 1 102 ? 3.088 0.933 -17.908 1.00 92.75 102 LYS A CA 1
ATOM 781 C C . LYS A 1 102 ? 3.516 1.101 -19.382 1.00 92.75 102 LYS A C 1
ATOM 783 O O . LYS A 1 102 ? 4.293 2.015 -19.655 1.00 92.75 102 LYS A O 1
ATOM 788 N N . PRO A 1 103 ? 2.970 0.350 -20.362 1.00 92.44 103 PRO A N 1
ATOM 789 C CA . PRO A 1 103 ? 3.296 0.556 -21.774 1.00 92.44 103 PRO A CA 1
ATOM 790 C C . PRO A 1 103 ? 2.825 1.905 -22.324 1.00 92.44 103 PRO A C 1
ATOM 792 O O . PRO A 1 103 ? 3.485 2.474 -23.188 1.00 92.44 103 PRO A O 1
ATOM 795 N N . PHE A 1 104 ? 1.678 2.419 -21.864 1.00 91.88 104 PHE A N 1
ATOM 796 C CA . PHE A 1 104 ? 1.193 3.735 -22.288 1.00 91.88 104 PHE A CA 1
ATOM 797 C C . PHE A 1 104 ? 2.159 4.849 -21.871 1.00 91.88 104 PHE A C 1
ATOM 799 O O . PHE A 1 104 ? 2.535 5.673 -22.698 1.00 91.88 104 PHE A O 1
ATOM 806 N N . ILE A 1 105 ? 2.596 4.833 -20.612 1.00 89.94 105 ILE A N 1
ATOM 807 C CA . ILE A 1 105 ? 3.555 5.787 -20.045 1.00 89.94 105 ILE A CA 1
ATOM 808 C C . ILE A 1 105 ? 4.888 5.721 -20.793 1.00 89.94 105 ILE A C 1
ATOM 810 O O . ILE A 1 105 ? 5.408 6.768 -21.177 1.00 89.94 105 ILE A O 1
ATOM 814 N N . ALA A 1 106 ? 5.384 4.506 -21.058 1.00 89.25 106 ALA A N 1
ATOM 815 C CA . ALA A 1 106 ? 6.609 4.290 -21.822 1.00 89.25 106 ALA A CA 1
ATOM 816 C C . ALA A 1 106 ? 6.517 4.901 -23.230 1.00 89.25 106 ALA A C 1
ATOM 818 O O . ALA A 1 106 ? 7.337 5.736 -23.602 1.00 89.25 106 ALA A O 1
ATOM 819 N N . ARG A 1 107 ? 5.454 4.578 -23.986 1.00 89.06 107 ARG A N 1
ATOM 820 C CA . ARG A 1 107 ? 5.231 5.122 -25.340 1.00 89.06 107 ARG A CA 1
ATOM 821 C C . ARG A 1 107 ? 5.035 6.635 -25.364 1.00 89.06 10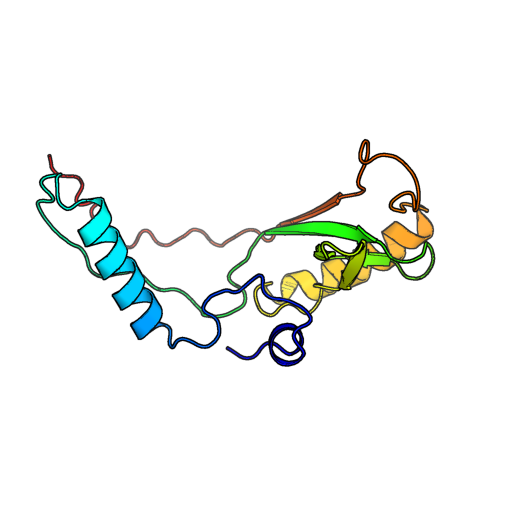7 ARG A C 1
ATOM 823 O O . ARG A 1 107 ? 5.409 7.280 -26.335 1.00 89.06 107 ARG A O 1
ATOM 830 N N . ALA A 1 108 ? 4.425 7.194 -24.324 1.00 86.44 108 ALA A N 1
ATOM 831 C CA . ALA A 1 108 ? 4.207 8.629 -24.209 1.00 86.44 108 ALA A CA 1
ATOM 832 C C . ALA A 1 108 ? 5.462 9.391 -23.735 1.00 86.44 108 ALA A C 1
ATOM 834 O O . ALA A 1 108 ? 5.423 10.617 -23.649 1.00 86.44 108 ALA A O 1
ATOM 835 N N . GLY A 1 109 ? 6.560 8.697 -23.399 1.00 81.00 109 GLY A N 1
ATOM 836 C CA . GLY A 1 109 ? 7.785 9.320 -22.890 1.00 81.00 109 GLY A CA 1
ATOM 837 C C . GLY A 1 109 ? 7.596 10.029 -21.544 1.00 81.00 109 GLY A C 1
ATOM 838 O O . GLY A 1 109 ? 8.386 10.908 -21.186 1.00 81.00 109 GLY A O 1
ATOM 839 N N . LEU A 1 110 ? 6.542 9.673 -20.800 1.00 73.94 110 LEU A N 1
ATOM 840 C CA . LEU A 1 110 ? 6.175 10.304 -19.534 1.00 73.94 110 LEU A CA 1
ATOM 841 C C . LEU A 1 110 ? 7.094 9.778 -18.428 1.00 73.94 110 LEU A C 1
ATOM 843 O O . LEU A 1 110 ? 6.808 8.768 -17.793 1.00 73.94 110 LEU A O 1
ATOM 847 N N . HIS A 1 111 ? 8.210 10.458 -18.197 1.00 65.94 111 HIS A N 1
ATOM 848 C CA . HIS A 1 111 ? 9.166 10.111 -17.150 1.00 65.94 111 HIS A CA 1
ATOM 849 C C . HIS A 1 111 ? 9.116 11.127 -16.006 1.00 65.94 111 HIS A C 1
ATOM 851 O O . HIS A 1 111 ? 8.848 12.313 -16.213 1.00 65.94 111 HIS A O 1
ATOM 857 N N . ALA A 1 112 ? 9.410 10.679 -14.784 1.00 57.03 112 ALA A N 1
ATOM 858 C CA . ALA A 1 112 ? 9.896 11.607 -13.773 1.00 57.03 112 ALA A CA 1
ATOM 859 C C . ALA A 1 112 ? 11.294 12.056 -14.204 1.00 57.03 112 ALA A C 1
ATOM 861 O O . ALA A 1 112 ? 12.177 11.221 -14.391 1.00 57.03 112 ALA A O 1
ATOM 862 N N . LEU A 1 113 ? 11.483 13.361 -14.402 1.00 48.66 113 LEU A N 1
ATOM 863 C CA . LEU A 1 113 ? 12.795 13.950 -14.661 1.00 48.66 113 LEU A CA 1
ATOM 864 C C . LEU A 1 113 ? 13.765 13.490 -13.566 1.00 48.66 113 LEU A C 1
ATOM 866 O O . LEU A 1 113 ? 13.623 13.867 -12.402 1.00 48.66 113 LEU A O 1
ATOM 870 N N . SER A 1 114 ? 14.741 12.668 -13.939 1.00 45.78 114 SER A N 1
ATOM 871 C CA . SER A 1 114 ? 15.832 12.295 -13.049 1.00 45.78 114 SER A CA 1
ATOM 872 C C . SER A 1 114 ? 16.809 13.474 -13.012 1.00 45.78 114 SER A C 1
ATOM 874 O O . SER A 1 114 ? 17.468 13.750 -14.011 1.00 45.78 114 SER A O 1
ATOM 876 N N . GLY A 1 115 ? 16.851 14.218 -11.898 1.00 47.31 115 GLY A N 1
ATOM 877 C CA . GLY A 1 115 ? 17.901 15.218 -11.633 1.00 47.31 115 GLY A CA 1
ATOM 878 C C . GLY A 1 115 ? 17.496 16.697 -11.518 1.00 47.31 115 GLY A C 1
ATOM 879 O O . GLY A 1 115 ? 18.382 17.540 -11.419 1.00 47.31 115 GLY A O 1
ATOM 880 N N . GLY A 1 116 ? 16.205 17.050 -11.505 1.00 43.34 116 GLY A N 1
ATOM 881 C CA . GLY A 1 116 ? 15.744 18.436 -11.297 1.00 43.34 116 GLY A CA 1
ATOM 882 C C . GLY A 1 116 ? 15.069 18.668 -9.935 1.00 43.34 116 GLY A C 1
ATOM 883 O O . GLY A 1 116 ? 14.613 17.703 -9.316 1.00 43.34 116 GLY A O 1
ATOM 884 N N . PRO A 1 117 ? 14.953 19.927 -9.454 1.00 44.72 117 PRO A N 1
ATOM 885 C CA . PRO A 1 117 ? 14.177 20.247 -8.252 1.00 44.72 117 PRO A CA 1
ATOM 886 C C . PRO A 1 117 ? 12.728 19.731 -8.375 1.00 44.72 117 PRO A C 1
ATOM 888 O O . PRO A 1 117 ? 12.233 19.555 -9.490 1.00 44.72 117 PRO A O 1
ATOM 891 N N . PRO A 1 118 ? 12.018 19.488 -7.254 1.00 50.38 118 PRO A N 1
ATOM 892 C CA . PRO A 1 118 ? 10.805 18.660 -7.176 1.00 50.38 118 PRO A CA 1
ATOM 893 C C . PRO A 1 118 ? 9.544 19.329 -7.753 1.00 50.38 118 PRO A C 1
ATOM 895 O O . PRO A 1 118 ? 8.448 19.160 -7.226 1.00 50.38 118 PRO A O 1
ATOM 898 N N . THR A 1 119 ? 9.662 20.127 -8.808 1.00 47.53 119 THR A N 1
ATOM 899 C CA . THR A 1 119 ? 8.586 21.011 -9.253 1.00 47.53 119 THR A CA 1
ATOM 900 C C . THR A 1 119 ? 7.555 20.317 -10.140 1.00 47.53 119 THR A C 1
ATOM 902 O O . THR A 1 119 ? 6.441 20.828 -10.227 1.00 47.53 119 THR A O 1
ATOM 905 N N . ARG A 1 120 ? 7.838 19.136 -10.727 1.00 52.28 120 ARG A N 1
ATOM 906 C CA . ARG A 1 120 ? 6.820 18.281 -11.383 1.00 52.28 120 ARG A CA 1
ATOM 907 C C . ARG A 1 120 ? 7.142 16.786 -11.261 1.00 52.28 120 ARG A C 1
ATOM 909 O O . ARG A 1 120 ? 7.954 16.254 -12.010 1.00 52.28 120 ARG A O 1
ATOM 916 N N . ARG A 1 121 ? 6.476 16.092 -10.332 1.00 61.47 121 ARG A N 1
ATOM 917 C CA . ARG A 1 121 ? 6.439 14.620 -10.298 1.00 61.47 121 ARG A CA 1
ATOM 918 C C . ARG A 1 121 ? 5.322 14.140 -11.216 1.00 61.47 121 ARG A C 1
ATOM 920 O O . ARG A 1 121 ? 4.185 14.584 -11.070 1.00 61.47 121 ARG A O 1
ATOM 927 N N . ALA A 1 122 ? 5.636 13.242 -12.145 1.00 71.19 122 ALA A N 1
ATOM 928 C CA . ALA A 1 122 ? 4.606 12.531 -12.886 1.00 71.19 122 ALA A CA 1
ATOM 929 C C . ALA A 1 122 ? 3.876 11.595 -11.912 1.00 71.19 122 ALA A C 1
ATOM 931 O O . ALA A 1 122 ? 4.485 10.721 -11.294 1.00 71.19 122 ALA A O 1
ATOM 932 N N . GLU A 1 123 ? 2.577 11.816 -11.738 1.00 80.00 123 GLU A N 1
ATOM 933 C CA . GLU A 1 123 ? 1.719 11.017 -10.871 1.00 80.00 123 GLU A CA 1
ATOM 934 C C . GLU A 1 123 ? 0.615 10.377 -11.703 1.00 80.00 123 GLU A C 1
ATOM 936 O O . GLU A 1 123 ? 0.015 11.019 -12.566 1.00 80.00 123 GLU A O 1
ATOM 941 N N . VAL A 1 124 ? 0.302 9.122 -11.401 1.00 81.94 124 VAL A N 1
ATOM 942 C CA . VAL A 1 124 ? -0.832 8.418 -11.998 1.00 81.94 124 VAL A CA 1
ATOM 943 C C . VAL A 1 124 ? -1.822 8.067 -10.906 1.00 81.94 124 VAL A C 1
ATOM 945 O O . VAL A 1 124 ? -1.452 7.618 -9.818 1.00 81.94 124 VAL A O 1
ATOM 948 N N . SER A 1 125 ? -3.100 8.307 -11.195 1.00 84.00 125 SER A N 1
ATOM 949 C CA . SER A 1 125 ? -4.206 7.933 -10.323 1.00 84.00 125 SER A CA 1
ATOM 950 C C . SER A 1 125 ? -5.145 6.968 -11.036 1.00 84.00 125 SER A C 1
ATOM 952 O O . SER A 1 125 ? -5.701 7.305 -12.075 1.00 84.00 125 SER A O 1
ATOM 954 N N . ALA A 1 126 ? -5.359 5.795 -10.444 1.00 82.38 126 ALA A N 1
ATOM 955 C CA . ALA A 1 126 ? -6.374 4.832 -10.862 1.00 82.38 126 ALA A CA 1
ATOM 956 C C . ALA A 1 126 ? -7.393 4.659 -9.733 1.00 82.38 126 ALA A C 1
ATOM 958 O O . ALA A 1 126 ? -7.018 4.601 -8.558 1.00 82.38 126 ALA A O 1
ATOM 959 N N . ALA A 1 127 ? -8.679 4.585 -10.074 1.00 81.88 127 ALA A N 1
ATOM 960 C CA . ALA A 1 127 ? -9.756 4.408 -9.110 1.00 81.88 127 ALA A CA 1
ATOM 961 C C . ALA A 1 127 ? -10.683 3.264 -9.533 1.00 81.88 127 ALA A C 1
ATOM 963 O O . ALA A 1 127 ? -11.140 3.208 -10.671 1.00 81.88 127 ALA A O 1
ATOM 964 N N . HIS A 1 128 ? -10.986 2.372 -8.595 1.00 82.50 128 HIS A N 1
ATOM 965 C CA . HIS A 1 128 ? -12.028 1.363 -8.712 1.00 82.50 128 HIS A CA 1
ATOM 966 C C . HIS A 1 128 ? -13.292 1.902 -8.041 1.00 82.50 128 HIS A C 1
ATOM 968 O O . HIS A 1 128 ? -13.264 2.376 -6.897 1.00 82.50 128 HIS A O 1
ATOM 974 N N . ARG A 1 129 ? -14.421 1.838 -8.749 1.00 77.75 129 ARG A N 1
ATOM 975 C CA . ARG A 1 129 ? -15.711 2.243 -8.192 1.00 77.75 129 ARG A CA 1
ATOM 976 C C . ARG A 1 129 ? -1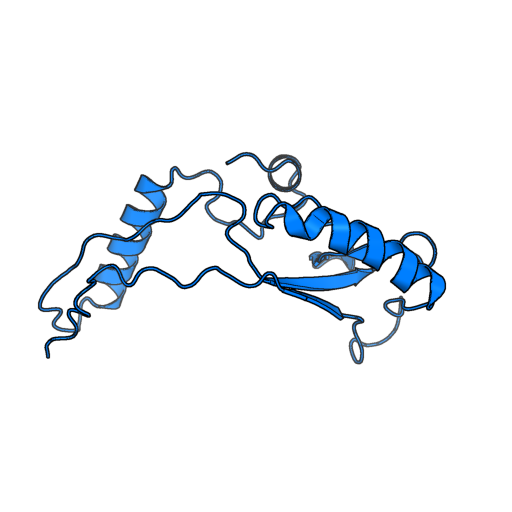6.097 1.259 -7.092 1.00 77.75 129 ARG A C 1
ATOM 978 O O . ARG A 1 129 ? -16.355 0.095 -7.365 1.00 77.75 129 ARG A O 1
ATOM 985 N N . LYS A 1 130 ? -16.150 1.734 -5.847 1.00 67.38 130 LYS A N 1
ATOM 986 C CA . LYS A 1 130 ? -16.596 0.908 -4.722 1.00 67.38 130 LYS A CA 1
ATOM 987 C C . LYS A 1 130 ? -18.094 0.607 -4.900 1.00 67.38 130 LYS A C 1
ATOM 989 O O . LYS A 1 130 ? -18.831 1.532 -5.258 1.00 67.38 130 LYS A O 1
ATOM 994 N N . PRO A 1 131 ? -18.565 -0.629 -4.653 1.00 64.88 131 PRO A N 1
ATOM 995 C CA . PRO A 1 131 ? -19.998 -0.879 -4.560 1.00 64.88 131 PRO A CA 1
ATOM 996 C C . PRO A 1 131 ? -20.615 0.031 -3.482 1.00 64.88 131 PRO A C 1
ATOM 998 O O . PRO A 1 131 ? -19.903 0.441 -2.553 1.00 64.88 131 PRO A O 1
ATOM 1001 N N . PRO A 1 132 ? -21.911 0.380 -3.593 1.00 64.25 132 PRO A N 1
ATOM 1002 C CA . PRO A 1 132 ? -22.585 1.152 -2.558 1.00 64.25 132 PRO A CA 1
ATOM 1003 C C . PRO A 1 132 ? -22.385 0.437 -1.221 1.00 64.25 132 PRO A C 1
ATOM 1005 O O . PRO A 1 132 ? -22.680 -0.753 -1.096 1.00 64.25 132 PRO A O 1
ATOM 1008 N N . ARG A 1 133 ? -21.824 1.138 -0.226 1.00 62.03 133 ARG A N 1
ATOM 1009 C CA . ARG A 1 133 ? -21.738 0.573 1.123 1.00 62.03 133 ARG A CA 1
ATOM 1010 C C . ARG A 1 133 ? -23.175 0.306 1.558 1.00 62.03 133 ARG A C 1
ATOM 1012 O O . ARG A 1 133 ? -23.978 1.240 1.552 1.00 62.03 133 ARG A O 1
ATOM 1019 N N . ARG A 1 134 ? -23.501 -0.936 1.934 1.00 55.41 134 ARG A N 1
ATOM 1020 C CA . ARG A 1 134 ? -24.692 -1.163 2.755 1.00 55.41 134 ARG A CA 1
ATOM 1021 C C . ARG A 1 134 ? -24.506 -0.250 3.962 1.00 55.41 134 ARG A C 1
ATOM 1023 O O . ARG A 1 134 ? -23.472 -0.328 4.627 1.00 55.41 134 ARG A O 1
ATOM 1030 N N . ARG A 1 135 ? -25.441 0.676 4.179 1.00 51.09 135 ARG A N 1
ATOM 1031 C CA . ARG A 1 135 ? -25.572 1.294 5.492 1.00 51.09 135 ARG A CA 1
ATOM 1032 C C . ARG A 1 135 ? -25.911 0.121 6.401 1.00 51.09 135 ARG A C 1
ATOM 1034 O O . ARG A 1 135 ? -27.038 -0.349 6.398 1.00 51.09 135 ARG A O 1
ATOM 1041 N N . HIS A 1 136 ? -24.909 -0.455 7.056 1.00 50.62 136 HIS A N 1
ATOM 1042 C CA . HIS A 1 136 ? -25.206 -1.045 8.345 1.00 50.62 136 HIS A CA 1
ATOM 1043 C C . HIS A 1 136 ? -25.773 0.110 9.158 1.00 50.62 136 HIS A C 1
ATOM 1045 O O . HIS A 1 136 ? -25.235 1.219 9.058 1.00 50.62 136 HIS A O 1
ATOM 1051 N N . ASP A 1 137 ? -26.873 -0.122 9.866 1.00 42.19 137 ASP A N 1
ATOM 1052 C CA . ASP A 1 137 ? -27.409 0.795 10.865 1.00 42.19 137 ASP A CA 1
ATOM 1053 C C . ASP A 1 137 ? -26.387 0.933 12.005 1.00 42.19 137 ASP A C 1
ATOM 1055 O O . ASP A 1 137 ? -26.617 0.568 13.149 1.00 42.19 137 ASP A O 1
ATOM 1059 N N . ALA A 1 138 ? -25.206 1.463 11.694 1.00 46.84 138 ALA A N 1
ATOM 1060 C CA . ALA A 1 138 ? -24.446 2.256 12.618 1.00 46.84 138 ALA A CA 1
ATOM 1061 C C . ALA A 1 138 ? -25.290 3.515 12.779 1.00 46.84 138 ALA A C 1
ATOM 1063 O O . ALA A 1 138 ? -25.108 4.505 12.064 1.00 46.84 138 ALA A O 1
ATOM 1064 N N . ALA A 1 139 ? -26.275 3.432 13.677 1.00 43.88 139 ALA A N 1
ATOM 1065 C CA . ALA A 1 139 ? -26.718 4.598 14.403 1.00 43.88 139 ALA A CA 1
ATOM 1066 C C . ALA A 1 139 ? -25.436 5.345 14.766 1.00 43.88 139 ALA A C 1
ATOM 1068 O O . ALA A 1 139 ? -24.562 4.825 15.461 1.00 43.88 139 ALA A O 1
ATOM 1069 N N . LEU A 1 140 ? -25.255 6.502 14.144 1.00 43.97 140 LEU A N 1
ATOM 1070 C CA . LEU A 1 140 ? -24.192 7.416 14.480 1.00 43.97 140 LEU A CA 1
ATOM 1071 C C . LEU A 1 140 ? -24.479 7.786 15.941 1.00 43.97 140 LEU A C 1
ATOM 1073 O O . LEU A 1 140 ? -25.303 8.658 16.191 1.00 43.97 140 LEU A O 1
ATOM 1077 N N . CYS A 1 141 ? -23.888 7.074 16.906 1.00 42.78 141 CYS A N 1
ATOM 1078 C CA . CYS A 1 141 ? -24.024 7.324 18.347 1.00 42.78 141 CYS A CA 1
ATOM 1079 C C . CYS A 1 141 ? -23.293 8.614 18.762 1.00 42.78 141 CYS A C 1
ATOM 1081 O O . CYS A 1 141 ? -22.656 8.684 19.806 1.00 42.78 141 CYS A O 1
ATOM 1083 N N . ALA A 1 142 ? -23.394 9.658 17.942 1.00 40.62 142 ALA A N 1
ATOM 1084 C CA . ALA A 1 142 ? -23.160 11.027 18.349 1.00 40.62 142 ALA A CA 1
ATOM 1085 C C . ALA A 1 142 ? -24.473 11.562 18.937 1.00 40.62 142 ALA A C 1
ATOM 1087 O O . ALA A 1 142 ? -25.166 12.363 18.314 1.00 40.62 142 ALA A O 1
ATOM 1088 N N . ALA A 1 143 ? -24.840 11.060 20.116 1.00 38.50 143 ALA A N 1
ATOM 1089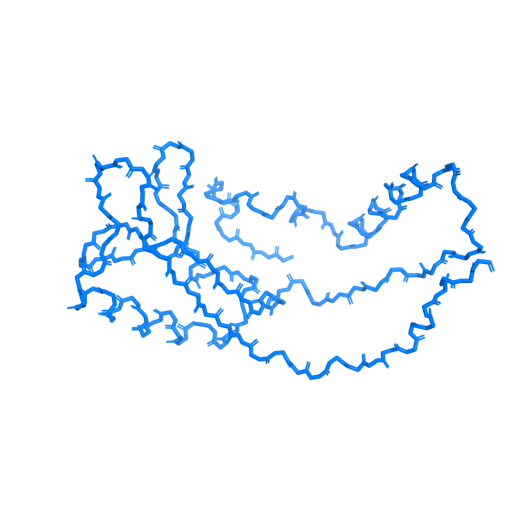 C CA . ALA A 1 143 ? -25.738 11.786 20.999 1.00 38.50 143 ALA A CA 1
ATOM 1090 C C . ALA A 1 143 ? -24.850 12.628 21.921 1.00 38.50 143 ALA A C 1
ATOM 1092 O O . ALA A 1 143 ? -24.065 12.078 22.697 1.00 38.50 143 ALA A O 1
ATOM 1093 N N . LEU A 1 144 ? -24.920 13.948 21.736 1.00 42.41 144 LEU A N 1
ATOM 1094 C CA . LEU A 1 144 ? -24.643 14.898 22.812 1.00 42.41 144 LEU A CA 1
ATOM 1095 C C . LEU A 1 144 ? -25.630 14.655 23.958 1.00 42.41 144 LEU A C 1
ATOM 1097 O O . LEU A 1 144 ? -26.791 14.298 23.646 1.00 42.41 144 LEU A O 1
#

Foldseek 3Di:
DDDPCVVVVNDCPPPCLVPDVVVVQVVVVVVVCVVCVVPDQPDDDRDDDDDPFQQPQKFKFFWADALLFTATHDADPVRDDDHCQVPRNRHPVSNVVVVVVRVVSSVVSPHQPPPDDPPDTDIDMDGDDDDPPPPPPPVVSPDD

Sequence (144 aa):
MHCALYDAGRCRSCQWLELPPEQQLADKMADLRSLLAERPVATWCEPVSGPEAGFRNKAKMVVSGSVERPLLGMLHRDGNPEDLTDCPLYPASFAPVFALLKPFIARAGLHALSGGPPTRRAEVSAAHRKPPRRRHDAALCAAL

Organism: Raoultella terrigena (NCBI:txid577)

Radius of gyration: 19.67 Å; chains: 1; bounding box: 45×33×54 Å